Prote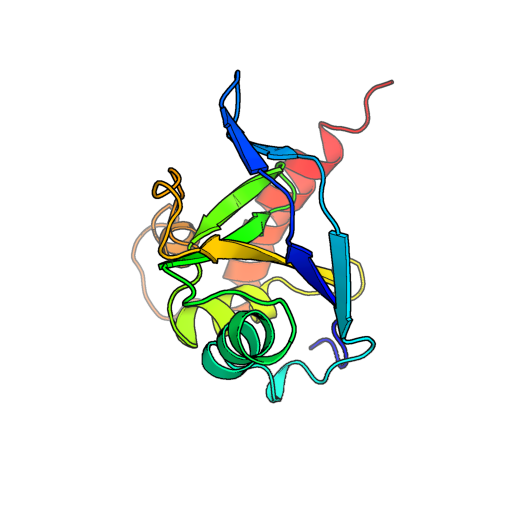in AF-A0A1J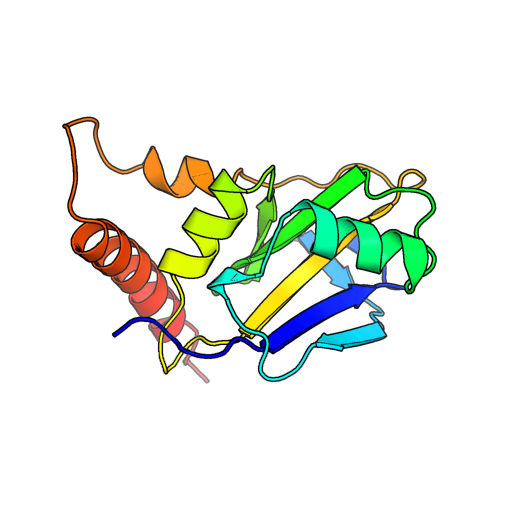6IL70-F1 (afdb_monomer)

Nearest PDB structures (foldseek):
  2g4s-assembly1_A  TM=7.896E-01  e=1.094E-03  Homo sapiens
  1wj6-assembly1_A  TM=7.253E-01  e=2.311E-03  Homo sapiens
  1oey-assembly3_L  TM=6.356E-01  e=2.800E-02  Homo sapiens
  4mjs-assembly5_J  TM=5.175E-01  e=8.640E-01  Homo sapiens
  6jm4-assembly2_D  TM=4.783E-01  e=8.118E-01  Homo sapiens

Secondary structure (DSSP, 8-state):
---S-EEEEEEES-EEEESSSEEEES-EEEEEEEE-GGG--HHHHHHHHHHTS--S-EEEEEEE-TTS-EEE--HHHHHHHHHHH-BTTB-EEEEEEEETTSPPPP-EEGGGGTTTS---S---HHHHHHHHHHHHHHHHTTS---

pLDDT: mean 77.4, std 20.67, range [31.52, 97.56]

Foldseek 3Di:
DQDQFAKEKEWDPFDFDPPPHTDTPPTDIDIDGRDGLVPDWPVVSQCCCVVPVPAVGFPFKWWQALLRAIATQDGVVSSVLVSLLDDPVRRYIYMYTDGPPGDDDDHHHSCCLVVVPDDDDDDDSVVSNVVVVVVSVVSVVVPPDD

Organism: Nicotiana attenuata (NCBI:txid49451)

Radius of gyration: 15.59 Å; Cα contacts (8 Å, |Δi|>4): 211; chains: 1; bounding box: 32×35×41 Å

Mean predicted aligned error: 10.07 Å

Solvent-accessible surface area (backbone atoms only — not comparable to full-atom values): 8743 Å² total; per-residue (Å²): 126,84,63,80,44,28,32,38,36,41,45,41,90,44,45,85,43,80,72,100,51,76,43,79,41,76,63,45,80,48,77,47,73,70,34,53,60,91,75,63,45,47,62,60,59,49,47,44,40,37,76,72,68,74,33,92,36,72,67,42,43,33,34,59,46,99,85,64,47,55,24,36,52,65,53,53,68,32,46,51,56,52,59,61,67,45,32,99,92,43,42,69,46,47,37,36,65,36,40,65,91,52,79,88,74,93,59,46,56,55,67,57,71,52,72,84,48,80,92,79,75,94,68,58,66,67,56,55,34,50,52,52,49,46,57,52,48,60,52,58,65,69,72,75,69,134

Structure (mmCIF, N/CA/C/O backbone):
data_AF-A0A1J6IL70-F1
#
_entry.id   AF-A0A1J6IL70-F1
#
loop_
_atom_site.group_PDB
_atom_site.id
_atom_site.type_symbol
_atom_site.label_atom_id
_atom_site.label_alt_id
_atom_site.label_comp_id
_atom_site.label_asym_id
_atom_site.label_entity_id
_atom_site.label_seq_id
_atom_site.pdbx_PDB_ins_code
_atom_site.Cartn_x
_atom_site.Cartn_y
_atom_site.Cartn_z
_atom_site.occupancy
_atom_site.B_iso_or_equiv
_atom_site.auth_seq_id
_atom_site.auth_comp_id
_atom_site.auth_asym_id
_atom_site.auth_atom_id
_atom_site.pdbx_PDB_model_num
ATOM 1 N N . MET A 1 1 ? -12.639 2.907 19.889 1.00 51.09 1 MET A N 1
ATOM 2 C CA . MET A 1 1 ? -13.063 1.655 19.230 1.00 51.09 1 MET A CA 1
ATOM 3 C C . MET A 1 1 ? -12.046 1.332 18.147 1.00 51.09 1 MET A C 1
ATOM 5 O O . MET A 1 1 ? -11.899 2.137 17.223 1.00 51.09 1 MET A O 1
ATOM 9 N N . MET A 1 2 ? -11.283 0.251 18.340 1.00 65.12 2 MET A N 1
ATOM 10 C CA . MET A 1 2 ? -10.492 -0.372 17.275 1.00 65.12 2 MET A CA 1
ATOM 11 C C . MET A 1 2 ? -11.470 -1.006 16.284 1.00 65.12 2 MET A C 1
ATOM 13 O O . MET A 1 2 ? -12.505 -1.535 16.684 1.00 65.12 2 MET A O 1
ATOM 17 N N . ILE A 1 3 ? -11.202 -0.828 15.000 1.00 79.69 3 ILE A N 1
ATOM 18 C CA . ILE A 1 3 ? -11.919 -1.512 13.922 1.00 79.69 3 ILE A CA 1
ATOM 19 C C . ILE A 1 3 ? -11.571 -3.002 13.964 1.00 79.69 3 ILE A C 1
ATOM 21 O O . ILE A 1 3 ? -10.406 -3.341 14.111 1.00 79.69 3 ILE A O 1
ATOM 25 N N . SER A 1 4 ? -12.579 -3.864 13.848 1.00 85.69 4 SER A N 1
ATOM 26 C CA . SER A 1 4 ? -12.418 -5.325 13.858 1.00 85.69 4 SER A CA 1
ATOM 27 C C . SER A 1 4 ? -12.119 -5.912 12.481 1.00 85.69 4 SER A C 1
ATOM 29 O O . SER A 1 4 ? -11.805 -7.087 12.371 1.00 85.69 4 SER A O 1
ATOM 31 N N . GLU A 1 5 ? -12.301 -5.116 11.431 1.00 90.56 5 GLU A N 1
ATOM 32 C CA . GLU A 1 5 ? -12.147 -5.541 10.048 1.00 90.56 5 GLU A CA 1
ATOM 33 C C . GLU A 1 5 ? -11.782 -4.336 9.172 1.00 90.56 5 GLU A C 1
ATOM 35 O O . GLU A 1 5 ? -12.218 -3.202 9.434 1.00 90.56 5 GLU A O 1
ATOM 40 N N . VAL A 1 6 ? -10.998 -4.595 8.131 1.00 90.50 6 VAL A N 1
ATOM 41 C CA . VAL A 1 6 ? -10.615 -3.635 7.096 1.00 90.50 6 VAL A CA 1
ATOM 42 C C . VAL A 1 6 ? -10.715 -4.301 5.724 1.00 90.50 6 VAL A C 1
ATOM 44 O O . VAL A 1 6 ? -10.296 -5.441 5.548 1.00 90.50 6 VAL A O 1
ATOM 47 N N . ASP A 1 7 ? -11.249 -3.583 4.742 1.00 92.44 7 ASP A N 1
ATOM 48 C CA . ASP A 1 7 ? -11.168 -3.994 3.343 1.00 92.44 7 ASP A CA 1
ATOM 49 C C . ASP A 1 7 ? -9.884 -3.436 2.733 1.00 92.44 7 ASP A C 1
ATOM 51 O O . ASP A 1 7 ? -9.576 -2.244 2.848 1.00 92.44 7 ASP A O 1
ATOM 55 N N . ILE A 1 8 ? -9.128 -4.296 2.064 1.00 94.62 8 ILE A N 1
ATOM 56 C CA . ILE A 1 8 ? -7.855 -3.946 1.447 1.00 94.62 8 ILE A CA 1
ATOM 57 C C . ILE A 1 8 ? -8.009 -4.080 -0.060 1.00 94.62 8 ILE A C 1
ATOM 59 O O . ILE A 1 8 ? -8.361 -5.134 -0.584 1.00 94.62 8 ILE A O 1
ATOM 63 N N . VAL A 1 9 ? -7.750 -2.980 -0.753 1.00 94.81 9 VAL A N 1
ATOM 64 C CA . VAL A 1 9 ? -7.918 -2.830 -2.193 1.00 94.81 9 VAL A CA 1
ATOM 65 C C . VAL A 1 9 ? -6.541 -2.678 -2.817 1.00 94.81 9 VAL A C 1
ATOM 67 O O . VAL A 1 9 ? -5.855 -1.681 -2.592 1.00 94.81 9 VAL A O 1
ATOM 70 N N . PHE A 1 10 ? -6.148 -3.648 -3.629 1.00 96.06 10 PHE A N 1
ATOM 71 C CA . PHE A 1 10 ? -4.898 -3.645 -4.375 1.00 96.06 10 PHE A CA 1
ATOM 72 C C . PHE A 1 10 ? -5.168 -3.133 -5.787 1.00 96.06 10 PHE A C 1
ATOM 74 O O . PHE A 1 10 ? -5.915 -3.746 -6.550 1.00 96.06 10 PHE A O 1
ATOM 81 N N . ASN A 1 11 ? -4.572 -1.997 -6.132 1.00 94.94 11 ASN A N 1
ATOM 82 C CA . ASN A 1 11 ? -4.701 -1.368 -7.440 1.00 94.94 11 ASN A CA 1
ATOM 83 C C . ASN A 1 11 ? -3.480 -1.740 -8.288 1.00 94.94 11 ASN A C 1
ATOM 85 O O . ASN A 1 11 ? -2.349 -1.479 -7.875 1.00 94.94 11 ASN A O 1
ATOM 89 N N . TYR A 1 12 ? -3.705 -2.342 -9.456 1.00 94.19 12 TYR A N 1
ATOM 90 C CA . TYR A 1 12 ? -2.635 -2.865 -10.311 1.00 94.19 12 TYR A CA 1
ATOM 91 C C . TYR A 1 12 ? -2.977 -2.803 -11.803 1.00 94.19 12 TYR A C 1
ATOM 93 O O . TYR A 1 12 ? -4.094 -2.449 -12.172 1.00 94.19 12 TYR A O 1
ATOM 101 N N . GLY A 1 13 ? -2.012 -3.130 -12.671 1.00 90.50 13 GLY A N 1
ATOM 102 C CA . GLY A 1 13 ? -2.191 -3.182 -14.131 1.00 90.50 13 GLY A CA 1
ATOM 103 C C . GLY A 1 13 ? -2.404 -1.824 -14.812 1.00 90.50 13 GLY A C 1
ATOM 104 O O . GLY A 1 13 ? -2.514 -1.767 -16.033 1.00 90.50 13 GLY A O 1
ATOM 105 N N . GLY A 1 14 ? -2.452 -0.751 -14.026 1.00 89.75 14 GLY A N 1
ATOM 106 C CA . GLY A 1 14 ? -2.564 0.621 -14.486 1.00 89.75 14 GLY A CA 1
ATOM 107 C C . GLY A 1 14 ? -1.212 1.288 -14.705 1.00 89.75 14 GLY A C 1
ATOM 108 O O . GLY A 1 14 ? -0.161 0.655 -14.623 1.00 89.75 14 GLY A O 1
ATOM 109 N N . LYS A 1 15 ? -1.250 2.595 -14.963 1.00 89.69 15 LYS A N 1
ATOM 110 C CA . LYS A 1 15 ? -0.070 3.425 -15.229 1.00 89.69 15 LYS A CA 1
ATOM 111 C C . LYS A 1 15 ? -0.064 4.671 -14.360 1.00 89.69 15 LYS A C 1
ATOM 113 O O . LYS A 1 15 ? -1.097 5.321 -14.178 1.00 89.69 15 LYS A O 1
ATOM 118 N N . TRP A 1 16 ? 1.124 5.040 -13.899 1.00 90.38 16 TRP A N 1
ATOM 119 C CA . TRP A 1 16 ? 1.373 6.309 -13.227 1.00 90.38 16 TRP A CA 1
ATOM 120 C C . TRP A 1 16 ? 1.487 7.441 -14.250 1.00 90.38 16 TRP A C 1
ATOM 122 O O . TRP A 1 16 ? 2.351 7.419 -15.126 1.00 90.38 16 TRP A O 1
ATOM 132 N N . VAL A 1 17 ? 0.611 8.437 -14.140 1.00 87.44 17 VAL A N 1
ATOM 133 C CA . VAL A 1 17 ? 0.577 9.622 -15.004 1.00 87.44 17 VAL A CA 1
ATOM 134 C C . VAL A 1 17 ? 0.714 10.867 -14.139 1.00 87.44 17 VAL A C 1
ATOM 136 O O . VAL A 1 17 ? 0.130 10.956 -13.062 1.00 87.44 17 VAL A O 1
ATOM 139 N N . PHE A 1 18 ? 1.479 11.842 -14.617 1.00 81.50 18 PHE A N 1
ATOM 140 C CA . PHE A 1 18 ? 1.641 13.131 -13.957 1.00 81.50 18 PHE A CA 1
ATOM 141 C C . PHE A 1 18 ? 1.020 14.232 -14.822 1.00 81.50 18 PHE A C 1
ATOM 143 O O . PHE A 1 18 ? 1.593 14.532 -15.866 1.00 81.50 18 PHE A O 1
ATOM 150 N N . SER A 1 19 ? -0.125 14.810 -14.422 1.00 69.94 19 SER A N 1
ATOM 151 C CA . SER A 1 19 ? -0.575 16.160 -14.840 1.00 69.94 19 SER A CA 1
ATOM 152 C C . SER A 1 19 ? -1.981 16.502 -14.308 1.00 69.94 19 SER A C 1
ATOM 154 O O . SER A 1 19 ? -2.922 15.771 -14.621 1.00 69.94 19 SER A O 1
ATOM 156 N N . PRO A 1 20 ? -2.194 17.624 -13.587 1.00 77.12 20 PRO A N 1
ATOM 157 C CA . PRO A 1 20 ? -1.226 18.418 -12.813 1.00 77.12 20 PRO A CA 1
ATOM 158 C C . PRO A 1 20 ? -0.752 17.707 -11.530 1.00 77.12 20 PRO A C 1
ATOM 160 O O . PRO A 1 20 ? 0.260 18.093 -10.954 1.00 77.12 20 PRO A O 1
ATOM 163 N N . ASP A 1 21 ? -1.463 16.657 -11.116 1.00 80.38 21 ASP A N 1
ATOM 164 C CA . ASP A 1 21 ? -1.157 15.814 -9.963 1.00 80.38 21 ASP A CA 1
ATOM 165 C C . ASP A 1 21 ? -0.728 14.407 -10.413 1.00 80.38 21 ASP A C 1
ATOM 167 O O . ASP A 1 21 ? -0.941 14.006 -11.562 1.00 80.38 21 ASP A O 1
ATOM 171 N N . LEU A 1 22 ? -0.114 13.648 -9.499 1.00 83.50 22 LEU A N 1
ATOM 172 C CA . LEU A 1 22 ? 0.174 12.229 -9.707 1.00 83.50 22 LEU A CA 1
ATOM 173 C C . LEU A 1 22 ? -1.135 11.430 -9.653 1.00 83.50 22 LEU A C 1
ATOM 175 O O . LEU A 1 22 ? -1.849 11.488 -8.654 1.00 83.50 22 LEU A O 1
ATOM 179 N N . VAL A 1 23 ? -1.425 10.657 -10.698 1.00 84.62 23 VAL A N 1
ATOM 180 C CA . VAL A 1 23 ? -2.638 9.838 -10.824 1.00 84.62 23 VAL A CA 1
ATOM 181 C C . VAL A 1 23 ? -2.272 8.428 -11.286 1.00 84.62 23 VAL A C 1
ATOM 183 O O . VAL A 1 23 ? -1.334 8.241 -12.058 1.00 84.62 23 VAL A O 1
ATOM 186 N N . TYR A 1 24 ? -3.030 7.433 -10.822 1.00 88.62 24 TYR A N 1
ATOM 187 C CA . TYR A 1 24 ? -2.948 6.056 -11.302 1.00 88.62 24 TYR A CA 1
ATOM 188 C C . TYR A 1 24 ? -4.157 5.731 -12.191 1.00 88.62 24 TYR A C 1
ATOM 190 O O . TYR A 1 24 ? -5.291 5.669 -11.706 1.00 88.62 24 TYR A O 1
ATOM 198 N N . CYS A 1 25 ? -3.920 5.555 -13.491 1.00 86.25 25 CYS A N 1
ATOM 199 C CA . CYS A 1 25 ? -4.946 5.360 -14.523 1.00 86.25 25 CYS A CA 1
ATOM 200 C C . CYS A 1 25 ? -5.029 3.897 -14.986 1.00 86.25 25 CYS A C 1
ATOM 202 O O . CYS A 1 25 ? -4.082 3.146 -14.795 1.00 86.25 25 CYS A O 1
ATOM 204 N N . GLU A 1 26 ? -6.131 3.513 -15.649 1.00 72.50 26 GLU A N 1
ATOM 205 C CA . GLU A 1 26 ? -6.286 2.207 -16.337 1.00 72.50 26 GLU A CA 1
ATOM 206 C C . GLU A 1 26 ? -6.127 0.973 -15.419 1.00 72.50 26 GLU A C 1
ATOM 208 O O . GLU A 1 26 ? -5.518 -0.022 -15.792 1.00 72.50 26 GLU A O 1
ATOM 213 N N . LYS A 1 27 ? -6.663 1.035 -14.193 1.00 82.12 27 LYS A N 1
ATOM 214 C CA . LYS A 1 27 ? -6.385 0.047 -13.138 1.00 82.12 27 LYS A CA 1
ATOM 215 C C . LYS A 1 27 ? -7.352 -1.144 -13.081 1.00 82.12 27 LYS A C 1
ATOM 217 O O . LYS A 1 27 ? -8.565 -0.988 -13.220 1.00 82.12 27 LYS A O 1
ATOM 222 N N . LEU A 1 28 ? -6.798 -2.307 -12.749 1.00 90.38 28 LEU A N 1
ATOM 223 C CA . LEU A 1 28 ? -7.483 -3.474 -12.195 1.00 90.38 28 LEU A CA 1
ATOM 224 C C . LEU A 1 28 ? -7.476 -3.418 -10.662 1.00 90.38 28 LEU A C 1
ATOM 226 O O . LEU A 1 28 ? -6.666 -2.713 -10.049 1.00 90.38 28 LEU A O 1
ATOM 230 N N . VAL A 1 29 ? -8.389 -4.171 -10.047 1.00 93.12 29 VAL A N 1
ATOM 231 C CA . VAL A 1 29 ? -8.550 -4.218 -8.593 1.00 93.12 29 VAL A CA 1
ATOM 232 C C . VAL A 1 29 ? -8.614 -5.659 -8.101 1.00 93.12 29 VAL A C 1
ATOM 234 O O . VAL A 1 29 ? -9.396 -6.460 -8.608 1.00 93.12 29 VAL A O 1
ATOM 237 N N . HIS A 1 30 ? -7.814 -5.960 -7.080 1.00 93.94 30 HIS A N 1
ATOM 238 C CA . HIS A 1 30 ? -7.904 -7.174 -6.275 1.00 93.94 30 HIS A CA 1
ATOM 239 C C . HIS A 1 30 ? -8.294 -6.795 -4.839 1.00 93.94 30 HIS A C 1
ATOM 241 O O . HIS A 1 30 ? -7.889 -5.735 -4.360 1.00 93.94 30 HIS A O 1
ATOM 247 N N . LEU A 1 31 ? -9.110 -7.610 -4.165 1.00 94.56 31 LEU A N 1
ATOM 248 C CA . LEU A 1 31 ? -9.637 -7.293 -2.835 1.00 94.56 31 LEU A CA 1
ATOM 249 C C . LEU A 1 31 ? -9.353 -8.398 -1.824 1.00 94.56 31 LEU A C 1
ATOM 251 O O . LEU A 1 31 ? -9.638 -9.566 -2.083 1.00 94.56 31 LEU A O 1
ATOM 255 N N . TRP A 1 32 ? -8.936 -7.984 -0.629 1.00 96.12 32 TRP A N 1
ATOM 256 C CA . TRP A 1 32 ? -9.137 -8.750 0.597 1.00 96.12 32 TRP A CA 1
ATOM 257 C C . TRP A 1 32 ? -10.266 -8.095 1.392 1.00 96.12 32 TRP A C 1
ATOM 259 O O . TRP A 1 32 ? -10.156 -6.936 1.791 1.00 96.12 32 TRP A O 1
ATOM 269 N N . THR A 1 33 ? -11.366 -8.817 1.586 1.00 93.38 33 THR A N 1
ATOM 270 C CA . THR A 1 33 ? -12.563 -8.318 2.279 1.00 93.38 33 THR A CA 1
ATOM 271 C C . THR A 1 33 ? -12.582 -8.751 3.737 1.00 93.38 33 THR A C 1
ATOM 273 O O . THR A 1 33 ? -12.248 -9.902 4.022 1.00 93.38 33 THR A O 1
ATOM 276 N N . SER A 1 34 ? -13.036 -7.872 4.633 1.00 90.62 34 SER A N 1
ATOM 277 C CA . SER A 1 34 ? -13.152 -8.134 6.076 1.00 90.62 34 SER A CA 1
ATOM 278 C C . SER A 1 34 ? -11.871 -8.722 6.692 1.00 90.62 34 SER A C 1
ATOM 280 O O . SER A 1 34 ? -11.917 -9.670 7.476 1.00 90.62 34 SER A O 1
ATOM 282 N N . PHE A 1 35 ? -10.712 -8.179 6.315 1.00 92.31 35 PHE A N 1
ATOM 283 C CA . PHE A 1 35 ? -9.416 -8.636 6.807 1.00 92.31 35 PHE A CA 1
ATOM 284 C C . PHE A 1 35 ? -9.196 -8.191 8.256 1.00 92.31 35 PHE A C 1
ATOM 286 O O . PHE A 1 35 ? -9.563 -7.071 8.618 1.00 92.31 35 PHE A O 1
ATOM 293 N N . ASP A 1 36 ? -8.574 -9.046 9.069 1.00 92.25 36 ASP A N 1
ATOM 294 C CA . ASP A 1 36 ? -8.201 -8.715 10.445 1.00 92.25 36 ASP A CA 1
ATOM 295 C C . ASP A 1 36 ? -7.028 -7.713 10.446 1.00 92.25 36 ASP A C 1
ATOM 297 O O . ASP A 1 36 ? -5.916 -8.075 10.047 1.00 92.25 36 ASP A O 1
ATOM 301 N N . PRO A 1 37 ? -7.232 -6.456 10.886 1.00 89.25 37 PRO A N 1
ATOM 302 C CA . PRO A 1 37 ? -6.188 -5.438 10.868 1.00 89.25 37 PRO A CA 1
ATOM 303 C C . PRO A 1 37 ? -4.934 -5.827 11.658 1.00 89.25 37 PRO A C 1
ATOM 305 O O . PRO A 1 37 ? -3.840 -5.408 11.284 1.00 89.25 37 PRO A O 1
ATOM 308 N N . ASP A 1 38 ? -5.070 -6.629 12.718 1.00 89.00 38 ASP A N 1
ATOM 309 C CA . ASP A 1 38 ? -3.951 -7.006 13.591 1.00 89.00 38 ASP A CA 1
ATOM 310 C C . ASP A 1 38 ? -2.997 -8.006 12.921 1.00 89.00 38 ASP A C 1
ATOM 312 O O . ASP A 1 38 ? -1.836 -8.130 13.318 1.00 89.00 38 ASP A O 1
ATOM 316 N N . LEU A 1 39 ? -3.465 -8.686 11.870 1.00 91.88 39 LEU A N 1
ATOM 317 C CA . LEU A 1 39 ? -2.671 -9.612 11.066 1.00 91.88 39 LEU A CA 1
ATOM 318 C C . LEU A 1 39 ? -2.017 -8.937 9.857 1.00 91.88 39 LEU A C 1
ATOM 320 O O . LEU A 1 39 ? -1.282 -9.588 9.119 1.00 91.88 39 LEU A O 1
ATOM 324 N N . LEU A 1 40 ? -2.280 -7.648 9.621 1.00 92.62 40 LEU A N 1
ATOM 325 C CA . LEU A 1 40 ? -1.786 -6.966 8.433 1.00 92.62 40 LEU A CA 1
ATOM 326 C C . LEU A 1 40 ? -0.306 -6.617 8.592 1.00 92.62 40 LEU A C 1
ATOM 328 O O . LEU A 1 40 ? 0.057 -5.783 9.424 1.00 92.62 40 LEU A O 1
ATOM 332 N N . SER A 1 41 ? 0.544 -7.187 7.738 1.00 95.25 41 SER A N 1
ATOM 333 C CA . SER A 1 41 ? 1.960 -6.825 7.673 1.00 95.25 41 SER A CA 1
ATOM 334 C C . SER A 1 41 ? 2.343 -6.177 6.345 1.00 95.25 41 SER A C 1
ATOM 336 O O . SER A 1 41 ? 1.741 -6.403 5.292 1.00 95.25 41 SER A O 1
ATOM 338 N N . TYR A 1 42 ? 3.403 -5.369 6.386 1.00 96.81 42 TYR A N 1
ATOM 339 C CA . TYR A 1 42 ? 4.007 -4.770 5.197 1.00 96.81 42 TYR A CA 1
ATOM 340 C C . TYR A 1 42 ? 4.464 -5.838 4.201 1.00 96.81 42 TYR A C 1
ATOM 342 O O . TYR A 1 42 ? 4.386 -5.639 2.987 1.00 96.81 42 TYR A O 1
ATOM 350 N N . LYS A 1 43 ? 4.945 -6.972 4.720 1.00 96.88 43 LYS A N 1
ATOM 351 C CA . LYS A 1 43 ? 5.394 -8.092 3.903 1.00 96.88 43 LYS A CA 1
ATOM 352 C C . LYS A 1 43 ? 4.227 -8.721 3.149 1.00 96.88 43 LYS A C 1
ATOM 354 O O . LYS A 1 43 ? 4.335 -8.850 1.937 1.00 96.88 43 LYS A O 1
ATOM 359 N N . ASP A 1 44 ? 3.124 -9.029 3.826 1.00 95.56 44 ASP A N 1
ATOM 360 C CA . ASP A 1 44 ? 1.983 -9.713 3.201 1.00 95.56 44 ASP A CA 1
ATOM 361 C C . ASP A 1 44 ? 1.400 -8.894 2.044 1.00 95.56 44 ASP A C 1
ATOM 363 O O . ASP A 1 44 ? 1.104 -9.435 0.982 1.00 95.56 44 ASP A O 1
ATOM 367 N N . ILE A 1 45 ? 1.322 -7.567 2.201 1.00 96.94 45 ILE A N 1
ATOM 368 C CA . ILE A 1 45 ? 0.860 -6.672 1.131 1.00 96.94 45 ILE A CA 1
ATOM 369 C C . ILE A 1 45 ? 1.799 -6.731 -0.081 1.00 96.94 45 ILE A C 1
ATOM 371 O O . ILE A 1 45 ? 1.340 -6.785 -1.222 1.00 96.94 45 ILE A O 1
ATOM 375 N N . ARG A 1 46 ? 3.121 -6.707 0.140 1.00 97.56 46 ARG A N 1
ATOM 376 C CA . ARG A 1 46 ? 4.101 -6.791 -0.957 1.00 97.56 46 ARG A CA 1
ATOM 377 C C . ARG A 1 46 ? 4.087 -8.153 -1.631 1.00 97.56 46 ARG A C 1
ATOM 379 O O . ARG A 1 46 ? 4.179 -8.205 -2.856 1.00 97.56 46 ARG A O 1
ATOM 386 N N . ASP A 1 47 ? 3.975 -9.212 -0.841 1.00 97.19 47 ASP A N 1
ATOM 387 C CA . ASP A 1 47 ? 3.936 -10.585 -1.328 1.00 97.19 47 ASP A CA 1
ATOM 388 C C . ASP A 1 47 ? 2.668 -10.832 -2.154 1.00 97.19 47 ASP A C 1
ATOM 390 O O . ASP A 1 47 ? 2.725 -11.557 -3.141 1.00 97.19 47 ASP A O 1
ATOM 394 N N . GLU A 1 48 ? 1.542 -10.185 -1.849 1.00 97.50 48 GLU A N 1
ATOM 395 C CA . GLU A 1 48 ? 0.340 -10.279 -2.686 1.00 97.50 48 GLU A CA 1
ATOM 396 C C . GLU A 1 48 ? 0.562 -9.670 -4.082 1.00 97.50 48 GLU A C 1
ATOM 398 O O . GLU A 1 48 ? 0.227 -10.288 -5.097 1.00 97.50 48 GLU A O 1
ATOM 403 N N . PHE A 1 49 ? 1.201 -8.495 -4.160 1.00 97.25 49 PHE A N 1
ATOM 404 C CA . PHE A 1 49 ? 1.533 -7.870 -5.446 1.00 97.25 49 PHE A CA 1
ATOM 405 C C . PHE A 1 49 ? 2.429 -8.765 -6.311 1.00 97.25 49 PHE A C 1
ATOM 407 O O . PHE A 1 49 ? 2.200 -8.883 -7.517 1.00 97.25 49 PHE A O 1
ATOM 414 N N . THR A 1 50 ? 3.429 -9.414 -5.716 1.00 97.12 50 THR A N 1
ATOM 415 C CA . THR A 1 50 ? 4.372 -10.253 -6.467 1.00 97.12 50 THR A CA 1
ATOM 416 C C . THR A 1 50 ? 3.818 -11.642 -6.769 1.00 97.12 50 THR A C 1
ATOM 418 O O . THR A 1 50 ? 3.929 -12.118 -7.896 1.00 97.12 50 THR A O 1
ATOM 421 N N . SER A 1 51 ? 3.184 -12.297 -5.795 1.00 96.50 51 SER A N 1
ATOM 422 C CA . SER A 1 51 ? 2.713 -13.680 -5.936 1.00 96.50 51 SER A CA 1
ATOM 423 C C . SER A 1 51 ? 1.414 -13.808 -6.728 1.00 96.50 51 SER A C 1
ATOM 425 O O . SER A 1 51 ? 1.214 -14.829 -7.387 1.00 96.50 51 SER A O 1
ATOM 427 N N . ARG A 1 52 ? 0.535 -12.795 -6.689 1.00 95.81 52 ARG A N 1
ATOM 428 C CA . ARG A 1 52 ? -0.788 -12.857 -7.334 1.00 95.81 52 ARG A CA 1
ATOM 429 C C . ARG A 1 52 ? -1.003 -11.849 -8.444 1.00 95.81 52 ARG A C 1
ATOM 431 O O . ARG A 1 52 ? -1.741 -12.146 -9.380 1.00 95.81 52 ARG A O 1
ATOM 438 N N . LEU A 1 53 ? -0.405 -10.664 -8.340 1.00 94.94 53 LEU A N 1
ATOM 439 C CA . LEU A 1 53 ? -0.718 -9.542 -9.237 1.00 94.94 53 LEU A CA 1
ATOM 440 C C . LEU A 1 53 ? 0.338 -9.325 -10.328 1.00 94.94 53 LEU A C 1
ATOM 442 O O . LEU A 1 53 ? 0.226 -8.382 -11.108 1.00 94.94 53 LEU A O 1
ATOM 446 N N . GLY A 1 54 ? 1.324 -10.224 -10.416 1.00 93.62 54 GLY A N 1
ATOM 447 C CA . GLY A 1 54 ? 2.279 -10.293 -11.522 1.00 93.62 54 GLY A CA 1
ATOM 448 C C . GLY A 1 54 ? 3.422 -9.282 -11.453 1.00 93.62 54 GLY A C 1
ATOM 449 O O . GLY A 1 54 ? 4.124 -9.114 -12.448 1.00 93.62 54 GLY A O 1
ATOM 450 N N . PHE A 1 55 ? 3.626 -8.619 -10.311 1.00 94.81 55 PHE A N 1
ATOM 451 C CA . PHE A 1 55 ? 4.779 -7.738 -10.123 1.00 94.81 55 PHE A CA 1
ATOM 452 C C . PHE A 1 55 ? 6.047 -8.577 -10.011 1.00 94.81 55 PHE A C 1
ATOM 454 O O . PHE A 1 55 ? 6.099 -9.538 -9.243 1.00 94.81 55 PHE A O 1
ATOM 461 N N . VAL A 1 56 ? 7.105 -8.175 -10.714 1.00 94.75 56 VAL A N 1
ATOM 462 C CA . VAL A 1 56 ? 8.419 -8.818 -10.563 1.00 94.75 56 VAL A CA 1
ATOM 463 C C . VAL A 1 56 ? 8.944 -8.540 -9.159 1.00 94.75 56 VAL A C 1
ATOM 465 O O . VAL A 1 56 ? 9.434 -9.429 -8.462 1.00 94.75 56 VAL A O 1
ATOM 468 N N . LYS A 1 57 ? 8.795 -7.286 -8.728 1.00 95.50 57 LYS A N 1
ATOM 469 C CA . LYS A 1 57 ? 9.155 -6.817 -7.396 1.00 95.50 57 LYS A CA 1
ATOM 470 C C . LYS A 1 57 ? 8.510 -5.466 -7.146 1.00 95.50 57 LYS A C 1
ATOM 472 O O . LYS A 1 57 ? 8.526 -4.582 -7.995 1.00 95.50 57 LYS A O 1
ATOM 477 N N . VAL A 1 58 ? 8.017 -5.272 -5.929 1.00 96.75 58 VAL A N 1
ATOM 478 C CA . VAL A 1 58 ? 7.489 -3.976 -5.496 1.00 96.75 58 VAL A CA 1
ATOM 479 C C . VAL A 1 58 ? 8.652 -3.036 -5.171 1.00 96.75 58 VAL A C 1
ATOM 481 O O . VAL A 1 58 ? 9.323 -3.226 -4.148 1.00 96.75 58 VAL A O 1
ATOM 484 N N . LYS A 1 59 ? 8.884 -2.034 -6.028 1.00 96.06 59 LYS A N 1
ATOM 485 C CA . LYS A 1 59 ? 9.865 -0.952 -5.835 1.00 96.06 59 LYS A CA 1
ATOM 486 C C . LYS A 1 59 ? 9.386 0.066 -4.805 1.00 96.06 59 LYS A C 1
ATOM 488 O O . LYS A 1 59 ? 10.147 0.424 -3.914 1.00 96.06 59 LYS A O 1
ATOM 493 N N . GLN A 1 60 ? 8.132 0.503 -4.909 1.00 96.19 60 GLN A N 1
ATOM 494 C CA . GLN A 1 60 ? 7.471 1.357 -3.918 1.00 96.19 60 GLN A CA 1
ATOM 495 C C . GLN A 1 60 ? 6.084 0.808 -3.612 1.00 96.19 60 GLN A C 1
ATOM 497 O O . GLN A 1 60 ? 5.376 0.391 -4.526 1.00 96.19 60 GLN A O 1
ATOM 502 N N . LEU A 1 61 ? 5.697 0.850 -2.338 1.00 97.06 61 LEU A N 1
ATOM 503 C CA . LEU A 1 61 ? 4.334 0.588 -1.894 1.00 97.06 61 LEU A CA 1
ATOM 504 C C . LEU A 1 61 ? 3.697 1.906 -1.460 1.00 97.06 61 LEU A C 1
ATOM 506 O O . LEU A 1 61 ? 4.276 2.656 -0.676 1.00 97.06 61 LEU A O 1
ATOM 510 N N . LEU A 1 62 ? 2.507 2.190 -1.970 1.00 94.50 62 LEU A N 1
ATOM 511 C CA . LEU A 1 62 ? 1.838 3.468 -1.791 1.00 94.50 62 LEU A CA 1
ATOM 512 C C . LEU A 1 62 ? 0.416 3.261 -1.293 1.00 94.50 62 LEU A C 1
ATOM 514 O O . LEU A 1 62 ? -0.230 2.263 -1.605 1.00 94.50 62 LEU A O 1
ATOM 518 N N . VAL A 1 63 ? -0.091 4.255 -0.578 1.00 91.81 63 VAL A N 1
ATOM 519 C CA . VAL A 1 63 ? -1.492 4.349 -0.170 1.00 91.81 63 VAL A CA 1
ATOM 520 C C . VAL A 1 63 ? -2.045 5.708 -0.566 1.00 91.81 63 VAL A C 1
ATOM 522 O O . VAL A 1 63 ? -1.349 6.720 -0.463 1.00 91.81 63 VAL A O 1
ATOM 525 N N . VAL A 1 64 ? -3.295 5.748 -1.017 1.00 85.50 64 VAL A N 1
ATOM 526 C CA . VAL A 1 64 ? -3.975 7.021 -1.281 1.00 85.50 64 VAL A CA 1
ATOM 527 C C . VAL A 1 64 ? -4.660 7.518 -0.008 1.00 85.50 64 VAL A C 1
ATOM 529 O O . VAL A 1 64 ? -5.441 6.808 0.625 1.00 85.50 64 VAL A O 1
ATOM 532 N N . GLY A 1 65 ? -4.344 8.747 0.390 1.00 77.12 65 GLY A N 1
ATOM 533 C CA . GLY A 1 65 ? -5.059 9.440 1.456 1.00 77.12 65 GLY A CA 1
ATOM 534 C C . GLY A 1 65 ? -6.368 10.060 0.950 1.00 77.12 65 GLY A C 1
ATOM 535 O O . GLY A 1 65 ? -6.578 10.183 -0.256 1.00 77.12 65 GLY A O 1
ATOM 536 N N . PRO A 1 66 ? -7.243 10.557 1.840 1.00 68.62 66 PRO A N 1
ATOM 537 C CA . PRO A 1 66 ? -8.530 11.141 1.443 1.00 68.62 66 PRO A CA 1
ATOM 538 C C . PRO A 1 66 ? -8.419 12.381 0.553 1.00 68.62 66 PRO A C 1
ATOM 540 O O . PRO A 1 66 ? -9.380 12.757 -0.104 1.00 68.62 66 PRO A O 1
ATOM 543 N N . SER A 1 67 ? -7.259 13.041 0.555 1.00 70.75 67 SER A N 1
ATOM 544 C CA . SER A 1 67 ? -6.957 14.177 -0.319 1.00 70.75 67 SER A CA 1
ATOM 545 C C . SER A 1 67 ? -6.641 13.767 -1.761 1.00 70.75 67 SER A C 1
ATOM 547 O O . SER A 1 67 ? -6.325 14.637 -2.565 1.00 70.75 67 SER A O 1
ATOM 549 N N . GLY A 1 68 ? -6.642 12.468 -2.074 1.00 75.81 68 GLY A N 1
ATOM 550 C CA . GLY A 1 68 ? -6.177 11.935 -3.355 1.00 75.81 68 GLY A CA 1
ATOM 551 C C . GLY A 1 68 ? -4.652 11.858 -3.477 1.00 75.81 68 GLY A C 1
ATOM 552 O O . GLY A 1 68 ? -4.149 11.382 -4.488 1.00 75.81 68 GLY A O 1
ATOM 553 N N . LYS A 1 69 ? -3.901 12.294 -2.454 1.00 82.81 69 LYS A N 1
ATOM 554 C CA . LYS A 1 69 ? -2.433 12.226 -2.447 1.00 82.81 69 LYS A CA 1
ATOM 555 C C . LYS A 1 69 ? -1.936 10.824 -2.115 1.00 82.81 69 LYS A C 1
ATOM 557 O O . LYS A 1 69 ? -2.512 10.152 -1.260 1.00 82.81 69 LYS A O 1
ATOM 562 N N . TYR A 1 70 ? -0.827 10.439 -2.738 1.00 87.56 70 TYR A N 1
ATOM 563 C CA . TYR A 1 70 ? -0.147 9.171 -2.492 1.00 87.56 70 TYR A CA 1
ATOM 564 C C . TYR A 1 70 ? 0.939 9.328 -1.429 1.00 87.56 70 TYR A C 1
ATOM 566 O O . TYR A 1 70 ? 1.725 10.279 -1.455 1.00 87.56 70 TYR A O 1
ATOM 574 N N . TYR A 1 71 ? 0.984 8.372 -0.509 1.00 88.38 71 TYR A N 1
ATOM 575 C CA . TYR A 1 71 ? 1.948 8.316 0.581 1.00 88.38 71 TYR A CA 1
ATOM 576 C C . TYR A 1 71 ? 2.731 7.012 0.513 1.00 88.38 71 TYR A C 1
ATOM 578 O O . TYR A 1 71 ? 2.147 5.952 0.291 1.00 88.38 71 TYR A O 1
ATOM 586 N N . LEU A 1 72 ? 4.041 7.102 0.718 1.00 92.12 72 LEU A N 1
ATOM 587 C CA . LEU A 1 72 ? 4.939 5.961 0.783 1.00 92.12 72 LEU A CA 1
ATOM 588 C C . LEU A 1 72 ? 4.704 5.192 2.080 1.00 92.12 72 LEU A C 1
ATOM 590 O O . LEU A 1 72 ? 4.673 5.765 3.175 1.00 92.12 72 LEU A O 1
ATOM 594 N N . VAL A 1 73 ? 4.550 3.884 1.927 1.00 94.00 73 VAL A N 1
ATOM 595 C CA . VAL A 1 73 ? 4.408 2.927 3.015 1.00 94.00 73 VAL A CA 1
ATOM 596 C C . VAL A 1 73 ? 5.689 2.118 3.074 1.00 94.00 73 VAL A C 1
ATOM 598 O O . VAL A 1 73 ? 6.017 1.400 2.134 1.00 94.00 73 VAL A O 1
ATOM 601 N N . GLU A 1 74 ? 6.404 2.223 4.189 1.00 93.94 74 GLU A N 1
ATOM 602 C CA . GLU A 1 74 ? 7.652 1.497 4.397 1.00 93.94 74 GLU A CA 1
ATOM 603 C C . GLU A 1 74 ? 7.653 0.821 5.771 1.00 93.94 74 GLU A C 1
ATOM 605 O O . GLU A 1 74 ? 7.612 1.478 6.818 1.00 93.94 74 GLU A O 1
ATOM 610 N N . GLY A 1 75 ? 7.658 -0.514 5.758 1.00 94.62 75 GLY A N 1
ATOM 611 C CA . GLY A 1 75 ? 7.695 -1.352 6.953 1.00 94.62 75 GLY A CA 1
ATOM 612 C C . GLY A 1 75 ? 6.427 -1.312 7.814 1.00 94.62 75 GLY A C 1
ATOM 613 O O . GLY A 1 75 ? 5.512 -0.509 7.626 1.00 94.62 75 GLY A O 1
ATOM 614 N N . ASP A 1 76 ? 6.389 -2.177 8.829 1.00 93.25 76 ASP A N 1
ATOM 615 C CA . ASP A 1 76 ? 5.205 -2.350 9.685 1.00 93.25 76 ASP A CA 1
ATOM 616 C C . ASP A 1 76 ? 4.897 -1.132 10.560 1.00 93.25 76 ASP A C 1
ATOM 618 O O . ASP A 1 76 ? 3.777 -0.970 11.038 1.00 93.25 76 ASP A O 1
ATOM 622 N N . LYS A 1 77 ? 5.867 -0.233 10.770 1.00 90.19 77 LYS A N 1
ATOM 623 C CA . LYS A 1 77 ? 5.605 1.052 11.437 1.00 90.19 77 LYS A CA 1
ATOM 624 C C . LYS A 1 77 ? 4.611 1.895 10.632 1.00 90.19 77 LYS A C 1
ATOM 626 O O . LYS A 1 77 ? 3.669 2.423 11.213 1.00 90.19 77 LYS A O 1
ATOM 631 N N . SER A 1 78 ? 4.779 1.950 9.310 1.00 89.81 78 SER A N 1
ATOM 632 C CA . SER A 1 78 ? 3.864 2.653 8.406 1.00 89.81 78 SER A CA 1
ATOM 633 C C . SER A 1 78 ? 2.483 1.993 8.364 1.00 89.81 78 SER A C 1
ATOM 635 O O . SER A 1 78 ? 1.471 2.689 8.340 1.00 89.81 78 SER A O 1
ATOM 637 N N . ILE A 1 79 ? 2.431 0.656 8.417 1.00 91.44 79 ILE A N 1
ATOM 638 C CA . ILE A 1 79 ? 1.170 -0.095 8.512 1.00 91.44 79 ILE A CA 1
ATOM 639 C C . ILE A 1 79 ? 0.445 0.229 9.815 1.00 91.44 79 ILE A C 1
ATOM 641 O O . ILE A 1 79 ? -0.718 0.615 9.783 1.00 91.44 79 ILE A O 1
ATOM 645 N N . ARG A 1 80 ? 1.132 0.182 10.960 1.00 88.62 80 ARG A N 1
ATOM 646 C CA . ARG A 1 80 ? 0.534 0.567 12.246 1.00 88.62 80 ARG A CA 1
ATOM 647 C C . ARG A 1 80 ? 0.014 2.002 12.230 1.00 88.62 80 ARG A C 1
ATOM 649 O O . ARG A 1 80 ? -1.113 2.235 12.659 1.00 88.62 80 ARG A O 1
ATOM 656 N N . ALA A 1 81 ? 0.786 2.940 11.676 1.00 84.75 81 ALA A N 1
ATOM 657 C CA . ALA A 1 81 ? 0.342 4.321 11.514 1.00 84.75 81 ALA A CA 1
ATOM 658 C C . ALA A 1 81 ? -0.947 4.407 10.678 1.00 84.75 81 ALA A C 1
ATOM 660 O O . ALA A 1 81 ? -1.882 5.089 11.089 1.00 84.75 81 ALA A O 1
ATOM 661 N N . LEU A 1 82 ? -1.040 3.667 9.564 1.00 85.81 82 LEU A N 1
ATOM 662 C CA . LEU A 1 82 ? -2.257 3.570 8.748 1.00 85.81 82 LEU A CA 1
ATOM 663 C C . LEU A 1 82 ? -3.449 3.018 9.524 1.00 85.81 82 LEU A C 1
ATOM 665 O O . LEU A 1 82 ? -4.533 3.600 9.479 1.00 85.81 82 LEU A O 1
ATOM 669 N N . LEU A 1 83 ? -3.251 1.921 10.252 1.00 85.75 83 LEU A N 1
ATOM 670 C CA . LEU A 1 83 ? -4.306 1.278 11.029 1.00 85.75 83 LEU A CA 1
ATOM 671 C C . LEU A 1 83 ? -4.853 2.205 12.123 1.00 85.75 83 LEU A C 1
ATOM 673 O O . LEU A 1 83 ? -6.062 2.233 12.359 1.00 85.75 83 L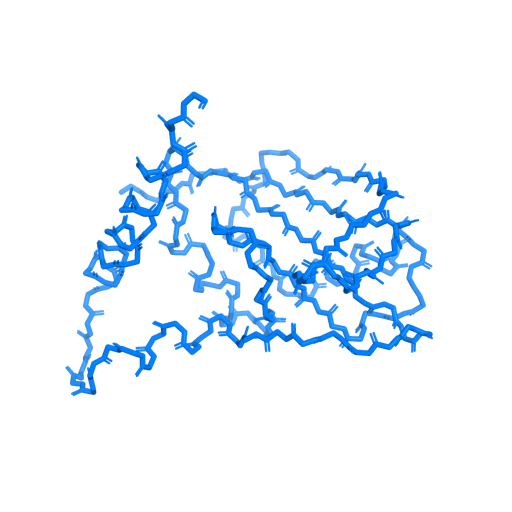EU A O 1
ATOM 677 N N . CYS A 1 84 ? -4.009 3.052 12.723 1.00 82.81 84 CYS A N 1
ATOM 678 C CA . CYS A 1 84 ? -4.447 4.072 13.680 1.00 82.81 84 CYS A CA 1
ATOM 679 C C . CYS A 1 84 ? -5.401 5.125 13.076 1.00 82.81 84 CYS A C 1
ATOM 681 O O . CYS A 1 84 ? -6.158 5.763 13.817 1.00 82.81 84 CYS A O 1
ATOM 683 N N . LEU A 1 85 ? -5.391 5.316 11.751 1.00 77.88 85 LEU A N 1
ATOM 684 C CA . LEU A 1 85 ? -6.271 6.265 11.054 1.00 77.88 85 LEU A CA 1
ATOM 685 C C . LEU A 1 85 ? -7.660 5.696 10.776 1.00 77.88 85 LEU A C 1
ATOM 687 O O . LEU A 1 85 ? -8.605 6.456 10.541 1.00 77.88 85 LEU A O 1
ATOM 691 N N . LEU A 1 86 ? -7.801 4.375 10.815 1.00 81.12 86 LEU A N 1
ATOM 692 C CA . LEU A 1 86 ? -9.044 3.719 10.461 1.00 81.12 86 LEU A CA 1
ATOM 693 C C . LEU A 1 86 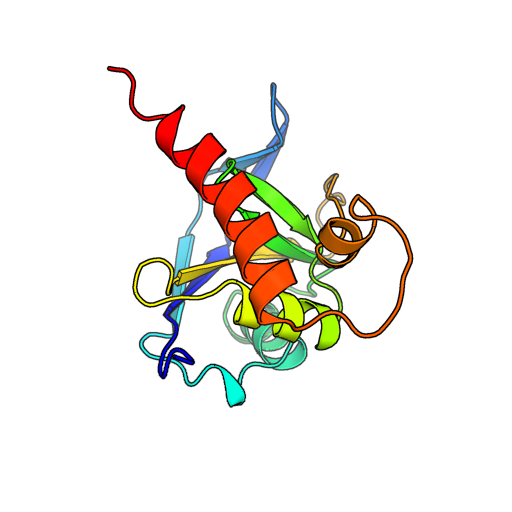? -10.124 3.917 11.533 1.00 81.12 86 LEU A C 1
ATOM 695 O O . LEU A 1 86 ? -9.889 4.125 12.731 1.00 81.12 86 LEU A O 1
ATOM 699 N N . CYS A 1 87 ? -11.375 3.907 11.087 1.00 80.06 87 CYS A N 1
ATOM 700 C CA . CYS A 1 87 ? -12.539 4.024 11.955 1.00 80.06 87 CYS A CA 1
ATOM 701 C C . CYS A 1 87 ? -13.776 3.437 11.277 1.00 80.06 87 CYS A C 1
ATOM 703 O O . CYS A 1 87 ? -13.748 3.141 10.093 1.00 80.06 87 CYS A O 1
ATOM 705 N N . ASN A 1 88 ? -14.911 3.365 11.975 1.00 74.50 88 ASN A N 1
ATOM 706 C CA . ASN A 1 88 ? -16.141 2.807 11.396 1.00 74.50 88 ASN A CA 1
ATOM 707 C C . ASN A 1 88 ? -16.617 3.502 10.102 1.00 74.50 88 ASN A C 1
ATOM 709 O O . ASN A 1 88 ? -17.391 2.909 9.363 1.00 74.50 88 ASN A O 1
ATOM 713 N N . LYS A 1 89 ? -16.164 4.735 9.829 1.00 69.81 89 LYS A N 1
ATOM 714 C CA . LYS A 1 89 ? -16.438 5.467 8.578 1.00 69.81 89 LYS A CA 1
ATOM 715 C C . LYS A 1 89 ? -15.354 5.301 7.506 1.00 69.81 89 LYS A C 1
ATOM 717 O O . LYS A 1 89 ? -15.611 5.584 6.346 1.00 69.81 89 LYS A O 1
ATOM 722 N N . PHE A 1 90 ? -14.154 4.885 7.898 1.00 76.50 90 PHE A N 1
ATOM 723 C CA . PHE A 1 90 ? -12.989 4.716 7.033 1.00 76.50 90 PHE A CA 1
ATOM 724 C C . PHE A 1 90 ? -12.374 3.355 7.351 1.00 76.50 90 PHE A C 1
ATOM 726 O O . PHE A 1 90 ? -11.528 3.251 8.237 1.00 76.50 90 PHE A O 1
ATOM 733 N N . LYS A 1 91 ? -12.871 2.319 6.672 1.00 85.31 91 LYS A N 1
ATOM 734 C CA . LYS A 1 91 ? -12.446 0.921 6.834 1.00 85.31 91 LYS A CA 1
ATOM 735 C C . LYS A 1 91 ? -11.823 0.340 5.560 1.00 85.31 91 LYS A C 1
ATOM 737 O O . LYS A 1 91 ? -11.727 -0.870 5.439 1.00 85.31 91 LYS A O 1
ATOM 742 N N . VAL A 1 92 ? -11.452 1.185 4.599 1.00 87.81 92 VAL A N 1
ATOM 743 C CA . VAL A 1 92 ? -10.913 0.738 3.310 1.00 87.81 92 VAL A CA 1
ATOM 744 C C . VAL A 1 92 ? -9.515 1.308 3.127 1.00 87.81 92 VAL A C 1
ATOM 746 O O . VAL A 1 92 ? -9.336 2.527 3.189 1.00 87.81 92 VAL A O 1
ATOM 749 N N . LEU A 1 93 ? -8.540 0.440 2.878 1.00 90.94 93 L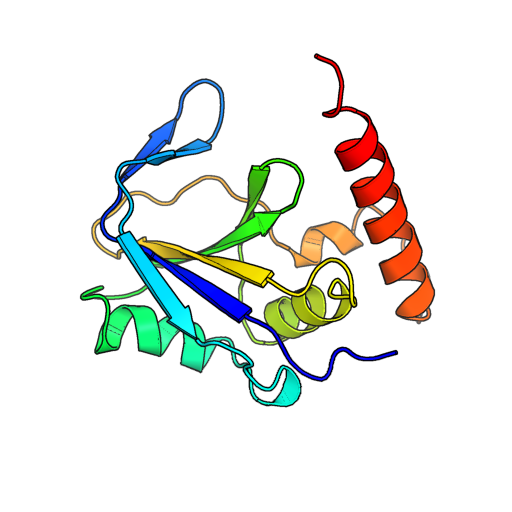EU A N 1
ATOM 750 C CA . LEU A 1 93 ? -7.177 0.813 2.511 1.00 90.94 93 LEU A CA 1
ATOM 751 C C . LEU A 1 93 ? -6.950 0.530 1.030 1.00 90.94 93 LEU A C 1
ATOM 753 O O . LEU A 1 93 ? -7.170 -0.579 0.560 1.00 90.94 93 LEU A O 1
ATOM 757 N N . ASN A 1 94 ? -6.499 1.540 0.294 1.00 92.81 94 ASN A N 1
ATOM 758 C CA . ASN A 1 94 ? -6.222 1.433 -1.135 1.00 92.81 94 ASN A CA 1
ATOM 759 C C . ASN A 1 94 ? -4.712 1.450 -1.353 1.00 92.81 94 ASN A C 1
ATOM 761 O O . ASN A 1 94 ? -4.098 2.518 -1.296 1.00 92.81 94 ASN A O 1
ATOM 765 N N . PHE A 1 95 ? -4.138 0.276 -1.596 1.00 95.25 95 PHE A N 1
ATOM 766 C CA . PHE A 1 95 ? -2.727 0.113 -1.909 1.00 95.25 95 PHE A CA 1
ATOM 767 C C . PHE A 1 95 ? -2.472 0.163 -3.409 1.00 95.25 95 PHE A C 1
ATOM 769 O O . PHE A 1 95 ? -3.277 -0.296 -4.224 1.00 95.25 95 PHE A O 1
ATOM 776 N N . PHE A 1 96 ? -1.312 0.706 -3.746 1.00 95.69 96 PHE A N 1
ATOM 777 C CA . PHE A 1 96 ? -0.754 0.779 -5.084 1.00 95.69 96 PHE A CA 1
ATOM 778 C C . PHE A 1 96 ? 0.713 0.374 -5.006 1.00 95.69 96 PHE A C 1
ATOM 780 O O . PHE A 1 96 ? 1.361 0.571 -3.976 1.00 95.69 96 PHE A O 1
ATOM 787 N N . ALA A 1 97 ? 1.248 -0.142 -6.102 1.00 95.62 97 ALA A N 1
ATOM 788 C CA . ALA A 1 97 ? 2.654 -0.487 -6.199 1.00 95.62 97 ALA A CA 1
ATOM 789 C C . ALA A 1 97 ? 3.281 0.152 -7.439 1.00 95.62 97 ALA A C 1
ATOM 791 O O . ALA A 1 97 ? 2.614 0.372 -8.450 1.00 95.62 97 ALA A O 1
ATOM 792 N N . VAL A 1 98 ? 4.570 0.453 -7.331 1.00 95.12 98 VAL A N 1
ATOM 793 C CA . VAL A 1 98 ? 5.450 0.731 -8.468 1.00 95.12 98 VAL A CA 1
ATOM 794 C C . VAL A 1 98 ? 6.278 -0.525 -8.686 1.00 95.12 98 VAL A C 1
ATOM 796 O O . VAL A 1 98 ? 6.948 -0.982 -7.752 1.00 95.12 98 VAL A O 1
ATOM 799 N N . ASP A 1 99 ? 6.210 -1.103 -9.880 1.00 94.69 99 ASP A N 1
ATOM 800 C CA . ASP A 1 99 ? 7.006 -2.277 -10.237 1.00 94.69 99 ASP A CA 1
ATOM 801 C C . ASP A 1 99 ? 8.495 -1.917 -10.398 1.00 94.69 99 ASP A C 1
ATOM 803 O O . ASP A 1 99 ? 8.880 -0.758 -10.581 1.00 94.69 99 ASP A O 1
ATOM 807 N N . GLU A 1 100 ? 9.379 -2.911 -10.318 1.00 92.94 100 GLU A N 1
ATOM 808 C CA . GLU A 1 100 ? 10.814 -2.725 -10.542 1.00 92.94 100 GLU A CA 1
ATOM 809 C C . GLU A 1 100 ? 11.138 -2.114 -11.914 1.00 92.94 100 GLU A C 1
ATOM 811 O O . GLU A 1 100 ? 12.080 -1.324 -12.023 1.00 92.94 100 GLU A O 1
ATOM 816 N N . SER A 1 101 ? 10.331 -2.407 -12.932 1.00 90.56 101 SER A N 1
ATOM 817 C CA . SER A 1 101 ? 10.484 -1.864 -14.286 1.00 90.56 101 SER A CA 1
ATOM 818 C C . SER A 1 101 ? 10.023 -0.407 -14.455 1.00 90.56 101 SER A C 1
ATOM 820 O O . SER A 1 101 ? 10.425 0.251 -15.414 1.00 90.56 101 SER A O 1
ATOM 822 N N . GLU A 1 102 ? 9.225 0.128 -13.528 1.00 89.56 102 GLU A N 1
ATOM 823 C CA . GLU A 1 102 ? 8.620 1.461 -13.637 1.00 89.56 102 GLU A CA 1
ATOM 824 C C . GLU A 1 102 ? 9.471 2.563 -12.991 1.00 89.56 102 GLU A C 1
ATOM 826 O O . GLU A 1 102 ? 10.302 2.316 -12.118 1.00 89.56 102 GLU A O 1
ATOM 831 N N . SER A 1 103 ? 9.257 3.821 -13.371 1.00 89.94 103 SER A N 1
ATOM 832 C CA . SER A 1 103 ? 9.901 4.954 -12.697 1.00 89.94 103 SER A CA 1
ATOM 833 C C . SER A 1 103 ? 9.321 5.182 -11.301 1.00 89.94 103 SER A C 1
ATOM 835 O O . SER A 1 103 ? 8.108 5.161 -11.109 1.00 89.94 103 SER A O 1
ATOM 837 N N . THR A 1 104 ? 10.197 5.467 -10.336 1.00 90.50 104 THR A N 1
ATOM 838 C CA . THR A 1 104 ? 9.816 5.897 -8.984 1.00 90.50 104 THR A CA 1
ATOM 839 C C . THR A 1 104 ? 8.896 7.114 -9.052 1.00 90.50 104 THR A C 1
ATOM 841 O O . THR A 1 104 ? 9.179 8.074 -9.772 1.00 90.50 104 THR A O 1
ATOM 844 N N . VAL A 1 105 ? 7.826 7.103 -8.262 1.00 88.06 105 VAL A N 1
ATOM 845 C CA . VAL A 1 105 ? 6.878 8.214 -8.171 1.00 88.06 105 VAL A CA 1
ATOM 846 C C . VAL A 1 105 ? 7.158 9.090 -6.955 1.00 88.06 105 VAL A C 1
ATOM 848 O O . VAL A 1 105 ? 7.560 8.613 -5.884 1.00 88.06 105 VAL A O 1
ATOM 851 N N . PHE A 1 106 ? 6.918 10.392 -7.114 1.00 83.00 106 PHE A N 1
ATOM 852 C CA . PHE A 1 106 ? 7.024 11.347 -6.018 1.00 83.00 106 PHE A CA 1
ATOM 853 C C . PHE A 1 106 ? 5.940 11.068 -4.972 1.00 83.00 106 PHE A C 1
ATOM 855 O O . PHE A 1 106 ? 4.748 11.078 -5.274 1.00 83.00 106 PHE A O 1
ATOM 862 N N . SER A 1 107 ? 6.361 10.818 -3.736 1.00 77.31 107 SER A N 1
ATOM 863 C CA . SER A 1 107 ? 5.482 10.511 -2.609 1.00 77.31 107 SER A CA 1
ATOM 864 C C . SER A 1 107 ? 6.104 11.013 -1.306 1.00 77.31 107 SER A C 1
ATOM 866 O O . SER A 1 107 ? 7.317 11.190 -1.212 1.00 77.31 107 SER A O 1
ATOM 868 N N . LEU A 1 108 ? 5.260 11.283 -0.309 1.00 75.88 108 LEU A N 1
ATOM 869 C CA . LEU A 1 108 ? 5.685 11.642 1.050 1.00 75.88 108 LEU A CA 1
ATOM 870 C C . LEU A 1 108 ? 5.617 10.401 1.940 1.00 75.88 108 LEU A C 1
ATOM 872 O O . LEU A 1 108 ? 4.692 9.605 1.770 1.00 75.88 108 LEU A O 1
ATOM 876 N N . HIS A 1 109 ? 6.520 10.240 2.911 1.00 71.25 109 HIS A N 1
ATOM 877 C CA . HIS A 1 109 ? 6.375 9.148 3.873 1.00 71.25 109 HIS A CA 1
ATOM 878 C C . HIS A 1 109 ? 5.129 9.366 4.722 1.00 71.25 109 HIS A C 1
ATOM 880 O O . HIS A 1 109 ? 4.838 10.476 5.175 1.00 71.25 109 HIS A O 1
ATOM 886 N N . ILE A 1 110 ? 4.389 8.290 4.978 1.00 67.75 110 ILE A N 1
ATOM 887 C CA . ILE A 1 110 ? 3.215 8.389 5.842 1.00 67.75 110 ILE A CA 1
ATOM 888 C C . ILE A 1 110 ? 3.579 8.790 7.277 1.00 67.75 110 ILE A C 1
ATOM 890 O O . ILE A 1 110 ? 2.819 9.507 7.925 1.00 67.75 110 ILE A O 1
ATOM 894 N N . THR A 1 111 ? 4.770 8.410 7.740 1.00 65.12 111 THR A N 1
ATOM 895 C CA . THR A 1 111 ? 5.318 8.797 9.047 1.00 65.12 111 THR A CA 1
ATOM 896 C C . THR A 1 111 ? 5.632 10.290 9.134 1.00 65.12 111 THR A C 1
ATOM 898 O O . THR A 1 111 ? 5.538 10.868 10.206 1.00 65.12 111 THR A O 1
ATOM 901 N N . ASP A 1 112 ? 5.892 10.977 8.018 1.00 55.19 112 ASP A N 1
ATOM 902 C CA . ASP A 1 112 ? 6.133 12.430 8.027 1.00 55.19 112 ASP A CA 1
ATOM 903 C C . ASP A 1 112 ? 4.851 13.240 8.273 1.00 55.19 112 ASP A C 1
ATOM 905 O O . ASP A 1 112 ? 4.898 14.440 8.564 1.00 55.19 112 ASP A O 1
ATOM 909 N N . CYS A 1 113 ? 3.682 12.589 8.242 1.00 50.94 113 CYS A N 1
ATOM 910 C CA . CYS A 1 113 ? 2.460 13.183 8.776 1.00 50.94 113 CYS A CA 1
ATOM 911 C C . CYS A 1 113 ? 2.569 13.470 10.289 1.00 50.94 113 CYS A C 1
ATOM 913 O O . CYS A 1 113 ? 1.816 14.312 10.784 1.00 50.94 113 CYS A O 1
ATOM 915 N N . GLU A 1 114 ? 3.517 12.842 10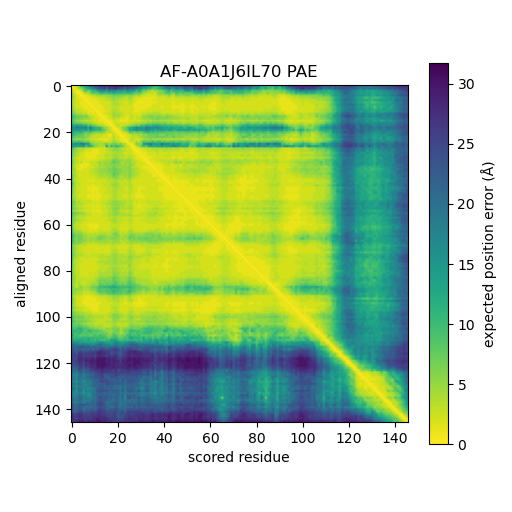.999 1.00 43.38 114 GLU A N 1
ATOM 916 C CA . GLU A 1 114 ? 3.836 13.101 12.410 1.00 43.38 114 GLU A CA 1
ATOM 917 C C . GLU A 1 114 ? 4.672 14.382 12.591 1.00 43.38 114 GLU A C 1
ATOM 919 O O . GLU A 1 114 ? 4.432 15.141 13.523 1.00 43.38 114 GLU A O 1
ATOM 924 N N . HIS A 1 115 ? 5.589 14.706 11.670 1.00 37.12 115 HIS A N 1
ATOM 925 C CA . HIS A 1 115 ? 6.567 15.796 11.849 1.00 37.12 115 HIS A CA 1
ATOM 926 C C . HIS A 1 115 ? 6.043 17.219 11.588 1.00 37.12 115 HIS A C 1
ATOM 928 O O . HIS A 1 115 ? 6.714 18.198 11.911 1.00 37.12 115 HIS A O 1
ATOM 934 N N . SER A 1 116 ? 4.823 17.374 11.065 1.00 37.66 116 SER A N 1
ATOM 935 C CA . SER A 1 116 ? 4.138 18.682 11.046 1.00 37.66 116 SER A CA 1
ATOM 936 C C . SER A 1 116 ? 3.379 18.985 12.350 1.00 37.66 116 SER A C 1
ATOM 938 O O . SER A 1 116 ? 2.554 19.902 12.393 1.00 37.66 116 SER A O 1
ATOM 940 N N . LEU A 1 117 ? 3.652 18.220 13.413 1.00 42.53 117 LEU A N 1
ATOM 941 C CA . LEU A 1 117 ? 3.110 18.368 14.760 1.00 42.53 117 LEU A CA 1
ATOM 942 C C . LEU A 1 117 ? 4.301 18.382 15.730 1.00 42.53 117 LEU A C 1
ATOM 944 O O . LEU A 1 117 ? 5.043 17.413 15.814 1.00 42.53 117 LEU A O 1
ATOM 948 N N . GLY A 1 118 ? 4.541 19.531 16.367 1.00 33.47 118 GLY A N 1
ATOM 949 C CA . GLY A 1 118 ? 5.762 19.833 17.121 1.00 33.47 118 GLY A CA 1
ATOM 950 C C . GLY A 1 118 ? 6.218 18.741 18.096 1.00 33.47 118 GLY A C 1
ATOM 951 O O . GLY A 1 118 ? 5.413 18.047 18.710 1.00 33.47 118 GLY A O 1
ATOM 952 N N . SER A 1 119 ? 7.540 18.624 18.238 1.00 41.78 119 SER A N 1
ATOM 953 C CA . SER A 1 119 ? 8.218 17.688 19.134 1.00 41.78 119 SER A CA 1
ATOM 954 C C . SER A 1 119 ? 7.761 17.852 20.586 1.00 41.78 119 SER A C 1
ATOM 956 O O . SER A 1 119 ? 7.889 18.947 21.140 1.00 41.78 119 SER A O 1
ATOM 958 N N . GLY A 1 120 ? 7.324 16.773 21.238 1.00 34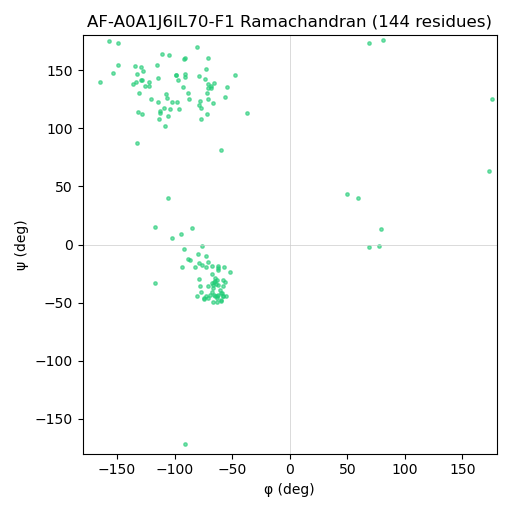.41 120 GLY A N 1
ATOM 959 C CA . GLY A 1 120 ? 7.058 16.837 22.674 1.00 34.41 120 GLY A CA 1
ATOM 960 C C . GLY A 1 120 ? 6.404 15.613 23.304 1.00 34.41 120 GLY A C 1
ATOM 961 O O . GLY A 1 120 ? 5.344 15.728 23.900 1.00 34.41 120 GLY A O 1
ATOM 962 N N . GLY A 1 121 ? 7.083 14.471 23.289 1.00 35.00 121 GLY A N 1
ATOM 963 C CA . GLY A 1 121 ? 6.742 13.376 24.194 1.00 35.00 121 GLY A CA 1
ATOM 964 C C . GLY A 1 121 ? 5.565 12.514 23.753 1.00 35.00 121 GLY A C 1
ATOM 965 O O . GLY A 1 121 ? 4.958 12.706 22.709 1.00 35.00 121 GLY A O 1
ATOM 966 N N . GLU A 1 122 ? 5.341 11.484 24.551 1.00 40.16 122 GLU A N 1
ATOM 967 C CA . GLU A 1 122 ? 4.430 10.362 24.368 1.00 40.16 122 GLU A CA 1
ATOM 968 C C . GLU A 1 122 ? 2.974 10.837 24.224 1.00 40.16 122 GLU A C 1
ATOM 970 O O . GLU A 1 122 ? 2.204 10.894 25.181 1.00 40.16 122 GLU A O 1
ATOM 975 N N . TYR A 1 123 ? 2.605 11.269 23.019 1.00 45.22 123 TYR A N 1
ATOM 976 C CA . TYR A 1 123 ? 1.252 11.713 22.731 1.00 45.22 123 TYR A CA 1
ATOM 977 C C . TYR A 1 123 ? 0.337 10.509 22.539 1.00 45.22 123 TYR A C 1
ATOM 979 O O . TYR A 1 123 ? 0.541 9.671 21.661 1.00 45.22 123 TYR A O 1
ATOM 987 N N . ASP A 1 124 ? -0.714 10.491 23.352 1.00 44.50 124 ASP A N 1
ATOM 988 C CA . ASP A 1 124 ? -1.913 9.679 23.220 1.00 44.50 124 ASP A CA 1
ATOM 989 C C . ASP A 1 124 ? -2.311 9.538 21.736 1.00 44.50 124 ASP A C 1
ATOM 991 O O . ASP A 1 124 ? -2.675 10.515 21.072 1.00 44.50 124 ASP A O 1
ATOM 995 N N . LEU A 1 125 ? -2.222 8.319 21.191 1.00 46.34 125 LEU A N 1
ATOM 996 C CA . LEU A 1 125 ? -2.559 7.988 19.797 1.00 46.34 125 LEU A CA 1
ATOM 997 C C . LEU A 1 125 ? -3.966 8.484 19.412 1.00 46.34 125 LEU A C 1
ATOM 999 O O . LEU A 1 125 ? -4.248 8.756 18.242 1.00 46.34 125 LEU A O 1
ATOM 1003 N N . GLN A 1 126 ? -4.847 8.678 20.399 1.00 41.41 126 GLN A N 1
ATOM 1004 C CA . GLN A 1 126 ? -6.165 9.273 20.225 1.00 41.41 126 GLN A CA 1
ATOM 1005 C C . GLN A 1 126 ? -6.110 10.765 19.838 1.00 41.41 126 GLN A C 1
ATOM 1007 O O . GLN A 1 126 ? -6.949 11.230 19.061 1.00 41.41 126 GLN A O 1
ATOM 1012 N N . MET A 1 127 ? -5.118 11.519 20.318 1.00 40.19 127 MET A N 1
ATOM 1013 C CA . MET A 1 127 ? -4.862 12.916 19.953 1.00 40.19 127 MET A CA 1
ATOM 1014 C C . MET A 1 127 ? -4.299 13.031 18.533 1.00 40.19 127 MET A C 1
ATOM 1016 O O . MET A 1 127 ? -4.798 13.844 17.750 1.00 40.19 127 MET A O 1
ATOM 1020 N N . VAL A 1 128 ? -3.344 12.171 18.164 1.00 49.16 128 VAL A N 1
ATOM 1021 C CA . VAL A 1 128 ? -2.799 12.082 16.795 1.00 49.16 128 VAL A CA 1
ATOM 1022 C C . VAL A 1 128 ? -3.915 11.739 15.807 1.00 49.16 128 VAL A C 1
ATOM 1024 O O . VAL A 1 128 ? -4.140 12.464 14.836 1.00 49.16 128 VAL A O 1
ATOM 1027 N N . ARG A 1 129 ? -4.725 10.722 16.129 1.00 52.88 129 ARG A N 1
ATOM 1028 C CA . ARG A 1 129 ? -5.945 10.376 15.391 1.00 52.88 129 ARG A CA 1
ATOM 1029 C C . ARG A 1 129 ? -6.903 11.558 15.287 1.00 52.88 129 ARG A C 1
ATOM 1031 O O . ARG A 1 129 ? -7.421 11.806 14.209 1.00 52.88 129 ARG A O 1
ATOM 1038 N N . ASN A 1 130 ? -7.144 12.318 16.355 1.00 46.34 130 ASN A N 1
ATOM 1039 C CA . ASN A 1 130 ? -8.047 13.474 16.318 1.00 46.34 130 ASN A CA 1
ATOM 1040 C C . ASN A 1 130 ? -7.523 14.621 15.445 1.00 46.34 130 ASN A C 1
ATOM 1042 O O . ASN A 1 130 ? -8.320 15.293 14.792 1.00 46.34 130 ASN A O 1
ATOM 1046 N N . ILE A 1 131 ? -6.211 14.848 15.404 1.00 52.16 131 ILE A N 1
ATOM 1047 C CA . ILE A 1 131 ? -5.593 15.889 14.576 1.00 52.16 131 ILE A CA 1
ATOM 1048 C C . ILE A 1 131 ? -5.583 15.475 13.105 1.00 52.16 131 ILE A C 1
ATOM 1050 O O . ILE A 1 131 ? -5.997 16.262 12.248 1.00 52.16 131 ILE A O 1
ATOM 1054 N N . ILE A 1 132 ? -5.192 14.233 12.813 1.00 53.84 132 ILE A N 1
ATOM 1055 C CA . ILE A 1 132 ? -5.227 13.689 11.455 1.00 53.84 132 ILE A CA 1
ATOM 1056 C C . ILE A 1 1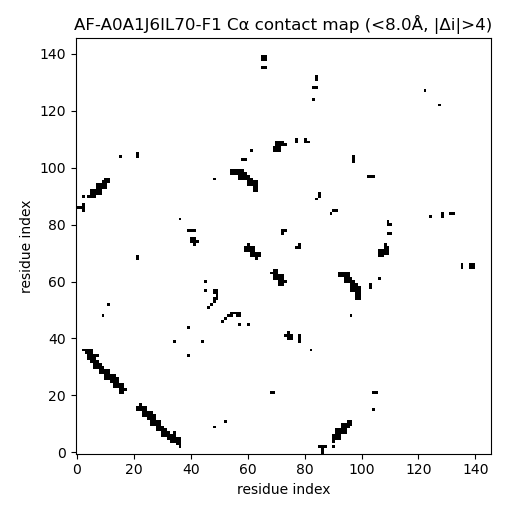32 ? -6.675 13.636 10.972 1.00 53.84 132 ILE A C 1
ATOM 1058 O O . ILE A 1 132 ? -6.974 14.191 9.923 1.00 53.84 132 ILE A O 1
ATOM 1062 N N . MET A 1 133 ? -7.614 13.146 11.785 1.00 54.31 133 MET A N 1
ATOM 1063 C CA . MET A 1 133 ? -9.045 13.156 11.467 1.00 54.31 133 MET A CA 1
ATOM 1064 C C . MET A 1 133 ? -9.634 14.565 11.360 1.00 54.31 133 MET A C 1
ATOM 1066 O O . MET A 1 133 ? -10.590 14.747 10.615 1.00 54.31 133 MET A O 1
ATOM 1070 N N . ARG A 1 134 ? -9.107 15.580 12.061 1.00 51.44 134 ARG A N 1
ATOM 1071 C CA . ARG A 1 134 ? -9.508 16.987 11.870 1.00 51.44 134 ARG A CA 1
ATOM 1072 C C . ARG A 1 134 ? -9.006 17.524 10.534 1.00 51.44 134 ARG A C 1
ATOM 1074 O O . ARG A 1 134 ? -9.810 18.087 9.799 1.00 51.44 134 ARG A O 1
ATOM 1081 N N . LYS A 1 135 ? -7.738 17.293 10.175 1.00 49.44 135 LYS A N 1
ATOM 1082 C 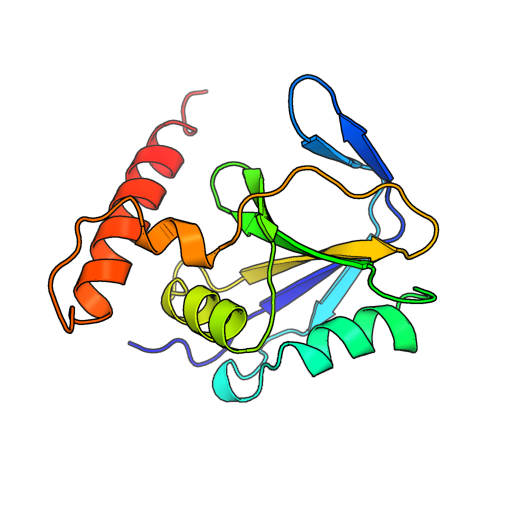CA . LYS A 1 135 ? -7.220 17.616 8.832 1.00 49.44 135 LYS A CA 1
ATOM 1083 C C . LYS A 1 135 ? -7.998 16.851 7.747 1.00 49.44 135 LYS A C 1
ATOM 1085 O O . LYS A 1 135 ? -8.401 17.451 6.758 1.00 49.44 135 LYS A O 1
ATOM 1090 N N . TRP A 1 136 ? -8.305 15.573 7.970 1.00 51.22 136 TRP A N 1
ATOM 1091 C CA . TRP A 1 136 ? -9.039 14.705 7.042 1.00 51.22 136 TRP A CA 1
ATOM 1092 C C . TRP A 1 136 ? -10.527 15.085 6.937 1.00 51.22 136 TRP A C 1
ATOM 1094 O O . TRP A 1 136 ? -11.072 15.077 5.838 1.00 51.22 136 TRP A O 1
ATOM 1104 N N . ARG A 1 137 ? -11.184 15.521 8.026 1.00 45.06 137 ARG A N 1
ATOM 1105 C CA . ARG A 1 137 ? -12.558 16.071 7.996 1.00 45.06 137 ARG A CA 1
ATOM 1106 C C . ARG A 1 137 ? -12.634 17.427 7.309 1.00 45.06 137 ARG A C 1
ATOM 1108 O O . ARG A 1 137 ? -13.568 17.655 6.552 1.00 45.06 137 ARG A O 1
ATOM 1115 N N . VAL A 1 138 ? -11.692 18.332 7.579 1.00 48.06 138 VAL A N 1
ATOM 1116 C CA . VAL A 1 138 ? -11.677 19.667 6.955 1.00 48.06 138 VAL A CA 1
ATOM 1117 C C . VAL A 1 138 ? -11.479 19.558 5.440 1.00 48.06 138 VAL A C 1
ATOM 1119 O O . VAL A 1 138 ? -12.070 20.335 4.697 1.00 48.06 138 VAL A O 1
ATOM 1122 N N . LEU A 1 139 ? -10.705 18.573 4.975 1.00 40.22 139 LEU A N 1
ATOM 1123 C CA . LEU A 1 139 ? -10.512 18.309 3.547 1.00 40.22 139 LEU A CA 1
ATOM 1124 C C . LEU A 1 139 ? -11.716 17.590 2.916 1.00 40.22 139 LEU A C 1
ATOM 1126 O O . LEU A 1 139 ? -12.154 17.997 1.845 1.00 40.22 139 LEU A O 1
ATOM 1130 N N . ALA A 1 140 ? -12.325 16.615 3.603 1.00 43.16 140 ALA A N 1
ATOM 1131 C CA . ALA A 1 140 ? -13.537 15.940 3.124 1.00 43.16 140 ALA A CA 1
ATOM 1132 C C . ALA A 1 140 ? -14.761 16.876 3.029 1.00 43.16 140 ALA A C 1
ATOM 1134 O O . ALA A 1 140 ? -15.591 16.710 2.143 1.00 43.16 140 ALA A O 1
ATOM 1135 N N . MET A 1 141 ? -14.865 17.892 3.896 1.00 42.91 141 MET A N 1
ATOM 1136 C CA . MET A 1 141 ? -15.947 18.888 3.832 1.00 42.91 141 MET A CA 1
ATOM 1137 C C . MET A 1 141 ? -15.737 19.967 2.756 1.00 42.91 141 MET A C 1
ATOM 1139 O O . MET A 1 141 ? -16.691 20.648 2.400 1.00 42.91 141 MET A O 1
ATOM 1143 N N . LYS A 1 142 ? -14.520 20.128 2.214 1.00 44.44 142 LYS A N 1
ATOM 1144 C CA . LYS A 1 142 ? -14.236 21.084 1.125 1.00 44.44 142 LYS A CA 1
ATOM 1145 C C . LYS A 1 142 ? -14.439 20.505 -0.281 1.00 44.44 142 LYS A C 1
ATOM 1147 O O . LYS A 1 142 ? -14.489 21.280 -1.226 1.00 44.44 142 LYS A O 1
ATOM 1152 N N . GLY A 1 143 ? -14.585 19.185 -0.420 1.00 39.81 143 GLY A N 1
ATOM 1153 C CA . GLY A 1 143 ? -14.869 18.506 -1.695 1.00 39.81 143 GLY A CA 1
ATOM 1154 C C . GLY A 1 143 ? -16.356 18.243 -1.970 1.00 39.81 143 GLY A C 1
ATOM 1155 O O . GLY A 1 143 ? -16.673 17.510 -2.897 1.00 39.81 143 GLY A O 1
ATOM 1156 N N . GLY A 1 144 ? -17.262 18.791 -1.153 1.00 34.38 144 GLY A N 1
ATOM 1157 C CA . GLY A 1 144 ? -18.717 18.619 -1.268 1.00 34.38 144 GLY A CA 1
ATOM 1158 C C . GLY A 1 144 ? -19.443 19.855 -1.803 1.00 34.38 144 GLY A C 1
ATOM 1159 O O . GLY A 1 144 ? -20.488 20.215 -1.269 1.00 34.38 144 GLY A O 1
ATOM 1160 N N . GLY A 1 145 ? -18.867 20.539 -2.792 1.00 31.52 145 GLY A N 1
ATOM 1161 C CA . GLY A 1 145 ? -19.523 21.618 -3.529 1.00 31.52 145 GLY A CA 1
ATOM 1162 C C . GLY A 1 145 ? -19.749 21.180 -4.971 1.00 31.52 145 GLY A C 1
ATOM 1163 O O . GLY A 1 145 ? -18.764 20.940 -5.660 1.00 31.52 145 GLY A O 1
ATOM 1164 N N . LEU A 1 146 ? -21.035 21.033 -5.314 1.00 32.75 146 LEU A N 1
ATOM 1165 C CA . LEU A 1 146 ? -21.670 20.813 -6.626 1.00 32.75 146 LEU A CA 1
ATOM 1166 C C . LEU A 1 146 ? -20.801 21.030 -7.874 1.00 32.75 146 LEU A C 1
ATOM 1168 O O . LEU A 1 146 ? -20.229 22.134 -8.010 1.00 32.75 146 LEU A O 1
#

InterPro domains:
  IPR058594 PB1-like domain, plants [PF26130] (4-81)

Sequence (146 aa):
MMISEVDIVFNYGGKWVFSPDLVYCEKLVHLWTSFDPDLLSYKDIRDEFTSRLGFVKVKQLLVVGPSGKYYLVEGDKSIRALLCLLCNKFKVLNFFAVDESESTVFSLHITDCEHSLGSGGEYDLQMVRNIIMRKWRVLAMKGGGL